Protein AF-A0A409VFR5-F1 (afdb_monomer)

InterPro domains:
  IPR018824 Conidiation-specific protein 6 [PF10346] (46-79)
  IPR018824 Conidiation-specific protein 6 [PF10346] (130-163)
  IPR052670 UPF0654 domain-containing protein [PTHR36576] (45-162)

Mean predicted aligned error: 18.95 Å

Foldseek 3Di:
DPPVVVVVVVVVVVVVVVVVVVVVVVVVVVVVPPDPPVVVVVVVVVVVVLLVVLVVLLVDPPHDPVSNVVSVVVCVVVVNVVVVVVLVVVLVVLVVQCPDPPHDPVSNVVSVVSLVVSPHPPPPCPVVNVLVVVLVVLVVLCVDPPHDPVSVVVSVVVCVVSVSD

Secondary structure (DSSP, 8-state):
--HHHHHHHHHHHHHHHHHHHHHHHHHHHHHH---HHHHHHHHHHHHHHHHHHHHHHHH-TTS-HHHHHHHHHHHHHTTHHHHHHHHHHHHHHHHHHHT-TT--HHHHHHHHHHHHHTTTTTT---HHHHHHHHHHHHHHHHH-TTS-HHHHHHHHHHHHHTT--

pLDDT: mean 73.47, std 13.09, range [44.38, 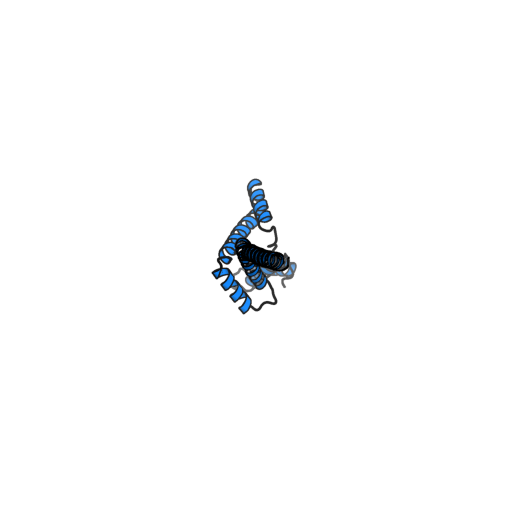94.88]

Organism: NCBI:txid181874

Sequence (165 aa):
MSLYASIISSIHDVDAARRAAADRVRQHEESTHHDESQTFDDDIAHEENVVRGYKASLHNPHVSARAKMESENILEQKGVIEETKAKDRKFKKYYSRMHNTNLSPEERYEAEQYLEQNGGLRFVEDEASHQYNINRGYQATLNNPNVSEEARNHARSYLKEHGGL

Solvent-accessible surface area (backbone atoms only — not comparable to full-atom values): 9340 Å² total; per-residue (Å²): 135,71,67,68,59,55,54,52,53,55,50,52,53,52,52,51,52,51,50,55,50,50,52,50,49,51,53,48,55,63,62,70,66,68,57,73,68,58,56,58,56,50,52,52,54,49,52,53,51,52,54,51,51,34,56,51,43,60,71,37,88,89,49,51,71,69,58,27,53,51,31,49,53,54,35,46,77,68,57,50,45,61,56,52,53,51,49,51,53,51,49,52,55,35,55,57,48,66,74,41,92,86,58,53,73,66,62,43,50,54,32,50,54,53,40,51,77,72,56,50,73,74,75,55,61,50,71,69,55,49,52,47,54,52,39,51,52,36,53,48,48,61,72,40,88,88,56,54,70,68,60,34,52,51,32,51,55,51,25,60,74,70,71,60,107

Structure (mmCIF, N/CA/C/O backbone):
data_AF-A0A409VFR5-F1
#
_entry.id   AF-A0A409VFR5-F1
#
loop_
_atom_site.group_PDB
_atom_site.id
_atom_site.type_symbol
_atom_site.label_atom_id
_atom_site.label_alt_id
_atom_site.label_comp_id
_atom_site.label_asym_id
_atom_site.label_entity_id
_atom_site.label_seq_id
_atom_site.pdbx_PDB_ins_code
_atom_site.Cartn_x
_atom_site.Cartn_y
_atom_site.Cartn_z
_atom_site.occupancy
_atom_site.B_iso_or_equiv
_atom_site.auth_seq_id
_atom_site.auth_comp_id
_atom_site.auth_asym_id
_atom_site.auth_atom_id
_atom_site.pdbx_PDB_model_num
ATOM 1 N N . MET A 1 1 ? -49.792 -1.356 80.249 1.00 54.66 1 MET A N 1
ATOM 2 C CA . MET A 1 1 ? -48.494 -1.071 79.593 1.00 54.66 1 MET A CA 1
ATOM 3 C C . MET A 1 1 ? -48.355 -1.660 78.174 1.00 54.66 1 MET A C 1
ATOM 5 O O . MET A 1 1 ? -47.246 -1.717 77.672 1.00 54.66 1 MET A O 1
ATOM 9 N N . SER A 1 2 ? -49.435 -2.055 77.479 1.00 59.66 2 SER A N 1
ATOM 10 C CA . SER A 1 2 ? -49.318 -2.838 76.225 1.00 59.66 2 SER A CA 1
ATOM 11 C C . SER A 1 2 ? -49.560 -2.050 74.922 1.00 59.66 2 SER A C 1
ATOM 13 O O . SER A 1 2 ? -49.039 -2.442 73.884 1.00 59.66 2 SER A O 1
ATOM 15 N N . LEU A 1 3 ? -50.266 -0.913 74.953 1.00 53.88 3 LEU A N 1
ATOM 16 C CA . LEU A 1 3 ? -50.627 -0.176 73.727 1.00 53.88 3 LEU A CA 1
ATOM 17 C C . LEU A 1 3 ? -49.530 0.784 73.223 1.00 53.88 3 LEU A C 1
ATOM 19 O O . LEU A 1 3 ? -49.359 0.943 72.020 1.00 53.88 3 LEU A O 1
ATOM 23 N N . TYR A 1 4 ? -48.739 1.379 74.125 1.00 58.12 4 TYR A N 1
ATOM 24 C CA . TYR A 1 4 ? -47.704 2.363 73.761 1.00 58.12 4 TYR A CA 1
ATOM 25 C C . TYR A 1 4 ? -46.498 1.722 73.045 1.00 58.12 4 TYR A C 1
ATOM 27 O O . TYR A 1 4 ? -45.944 2.302 72.116 1.00 58.12 4 TYR A O 1
ATOM 35 N N . ALA A 1 5 ? -46.132 0.492 73.427 1.00 58.94 5 ALA A N 1
ATOM 36 C CA . ALA A 1 5 ? -45.042 -0.256 72.797 1.00 58.94 5 ALA A CA 1
ATOM 37 C C . ALA A 1 5 ? -45.391 -0.719 71.368 1.00 58.94 5 ALA A C 1
ATOM 39 O O . ALA A 1 5 ? -44.536 -0.699 70.486 1.00 58.94 5 ALA A O 1
ATOM 40 N N . SER A 1 6 ? -46.661 -1.065 71.117 1.00 56.94 6 SER A N 1
ATOM 41 C CA . SER A 1 6 ? -47.125 -1.515 69.797 1.00 56.94 6 SER A CA 1
ATOM 42 C C . SER A 1 6 ? -47.106 -0.396 68.751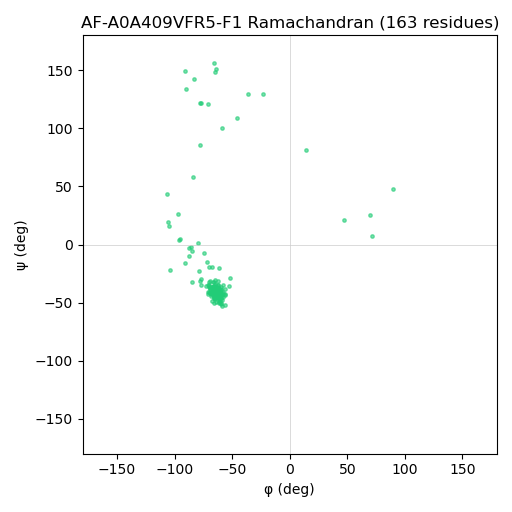 1.00 56.94 6 SER A C 1
ATOM 44 O O . SER A 1 6 ? -46.775 -0.641 67.594 1.00 56.94 6 SER A O 1
ATOM 46 N N . ILE A 1 7 ? -47.427 0.838 69.154 1.00 59.47 7 ILE A N 1
ATOM 47 C CA . ILE A 1 7 ? -47.413 2.006 68.261 1.00 59.47 7 ILE A CA 1
ATOM 48 C C . ILE A 1 7 ? -45.970 2.383 67.899 1.00 59.47 7 ILE A C 1
ATOM 50 O O . ILE A 1 7 ? -45.673 2.628 66.733 1.00 59.47 7 ILE A O 1
ATOM 54 N N . ILE A 1 8 ? -45.050 2.362 68.870 1.00 61.34 8 ILE A N 1
ATOM 55 C CA . ILE A 1 8 ? -43.637 2.698 68.639 1.00 61.34 8 ILE A CA 1
ATOM 56 C C . ILE A 1 8 ? -42.961 1.667 67.723 1.00 61.34 8 ILE A C 1
ATOM 58 O O . ILE A 1 8 ? -42.211 2.066 66.834 1.00 61.34 8 ILE A O 1
ATOM 62 N N . SER A 1 9 ? -43.249 0.370 67.883 1.00 61.38 9 SER A N 1
ATOM 63 C CA . SER A 1 9 ? -42.703 -0.672 66.995 1.00 61.38 9 SER A CA 1
ATOM 64 C C . SER A 1 9 ? -43.185 -0.499 65.550 1.00 61.38 9 SER A C 1
ATOM 66 O O . SER A 1 9 ? -42.383 -0.556 64.625 1.00 61.38 9 SER A O 1
ATOM 68 N N . SER A 1 10 ? -44.471 -0.179 65.357 1.00 62.19 10 SER A N 1
ATOM 69 C CA . SER A 1 10 ? -45.038 0.064 64.025 1.00 62.19 10 SER A CA 1
ATOM 70 C C . SER A 1 10 ? -44.467 1.311 63.341 1.00 62.19 10 SER A C 1
ATOM 72 O O . SER A 1 10 ? -44.365 1.328 62.119 1.00 62.19 10 SER A O 1
ATOM 74 N N . ILE A 1 11 ? -44.099 2.353 64.093 1.00 64.75 11 ILE A N 1
ATOM 75 C CA . ILE A 1 11 ? -43.466 3.560 63.534 1.00 64.75 11 ILE A CA 1
ATOM 76 C C . ILE A 1 11 ? -42.034 3.253 63.071 1.00 64.75 11 ILE A C 1
ATOM 78 O O . ILE A 1 11 ? -41.638 3.680 61.987 1.00 64.75 11 ILE A O 1
ATOM 82 N N . HIS A 1 12 ? -41.282 2.457 63.841 1.00 66.00 12 HIS A N 1
ATOM 83 C CA . HIS A 1 12 ? -39.919 2.061 63.470 1.00 66.00 12 HIS A CA 1
ATOM 84 C C . HIS A 1 12 ? -39.879 1.203 62.198 1.00 66.00 12 HIS A C 1
ATOM 86 O O . HIS A 1 12 ? -38.992 1.406 61.367 1.00 66.00 12 HIS A O 1
ATOM 92 N N . ASP A 1 13 ? -40.849 0.305 62.005 1.00 69.25 13 ASP A N 1
ATOM 93 C CA . ASP A 1 13 ? -40.944 -0.516 60.789 1.00 69.25 13 ASP A CA 1
ATOM 94 C C . ASP A 1 13 ? -41.262 0.321 59.540 1.00 69.25 13 ASP A C 1
ATOM 96 O O . ASP A 1 13 ? -40.707 0.086 58.463 1.00 69.25 13 ASP A O 1
ATOM 100 N N . VAL A 1 14 ? -42.105 1.350 59.676 1.00 71.06 14 VAL A N 1
ATOM 101 C CA . VAL A 1 14 ? -42.437 2.266 58.571 1.00 71.06 14 VAL A CA 1
ATOM 102 C C . VAL A 1 14 ? -41.237 3.137 58.191 1.00 71.06 14 VAL A C 1
ATOM 104 O O . VAL A 1 14 ? -40.987 3.357 57.003 1.00 71.06 14 VAL A O 1
ATOM 107 N N . ASP A 1 15 ? -40.452 3.592 59.167 1.00 74.81 15 ASP A N 1
ATOM 108 C CA . ASP A 1 15 ? -39.229 4.357 58.907 1.00 74.81 15 ASP A CA 1
ATOM 109 C C . ASP A 1 15 ? -38.121 3.492 58.297 1.00 74.81 15 ASP A C 1
ATOM 111 O O . ASP A 1 15 ? -37.406 3.948 57.401 1.00 74.81 15 ASP A O 1
ATOM 115 N N . ALA A 1 16 ? -38.001 2.230 58.716 1.00 76.19 16 ALA A N 1
ATOM 116 C CA . ALA A 1 16 ? -37.089 1.272 58.097 1.00 76.19 16 ALA A CA 1
ATOM 117 C C . ALA A 1 16 ? -37.464 1.009 56.629 1.00 76.19 16 ALA A C 1
ATOM 119 O O . ALA A 1 16 ? -36.597 1.046 55.754 1.00 76.19 16 ALA A O 1
ATOM 120 N N . ALA A 1 17 ? -38.757 0.834 56.337 1.00 74.94 17 ALA A N 1
ATOM 121 C CA . ALA A 1 17 ? -39.252 0.664 54.974 1.00 74.94 17 ALA A CA 1
ATOM 122 C C . ALA A 1 17 ? -39.011 1.909 54.102 1.00 74.94 17 ALA A C 1
ATOM 124 O O . ALA A 1 17 ? -38.613 1.783 52.943 1.00 74.94 17 ALA A O 1
ATOM 125 N N . ARG A 1 18 ? -39.191 3.117 54.657 1.00 76.69 18 ARG A N 1
ATOM 126 C CA . ARG A 1 18 ? -38.901 4.380 53.958 1.00 76.69 18 ARG A CA 1
ATOM 127 C C . ARG A 1 18 ? -37.417 4.557 53.655 1.00 76.69 18 ARG A C 1
ATOM 129 O O . ARG A 1 18 ? -37.092 4.966 52.544 1.00 76.69 18 ARG A O 1
ATOM 136 N N . ARG A 1 19 ? -36.522 4.220 54.592 1.00 78.62 19 ARG A N 1
ATOM 137 C CA . ARG A 1 19 ? -35.068 4.249 54.346 1.00 78.62 19 ARG A CA 1
ATOM 138 C C . ARG A 1 19 ? -34.666 3.248 53.269 1.00 78.62 19 ARG A C 1
ATOM 140 O O . ARG A 1 19 ? -33.994 3.632 52.325 1.00 78.62 19 ARG A O 1
ATOM 147 N N . ALA A 1 20 ? -35.176 2.017 53.331 1.00 78.06 20 ALA A N 1
ATOM 148 C CA . ALA A 1 20 ? -34.901 1.006 52.313 1.00 78.06 20 ALA A CA 1
ATOM 149 C C . ALA A 1 20 ? -35.421 1.406 50.919 1.00 78.06 20 ALA A C 1
ATOM 151 O O . ALA A 1 20 ? -34.775 1.122 49.914 1.00 78.06 20 ALA A O 1
ATOM 152 N N . ALA A 1 21 ? -36.575 2.076 50.840 1.00 76.12 21 ALA A N 1
ATOM 153 C CA . ALA A 1 21 ? -37.083 2.619 49.583 1.00 76.12 21 ALA A CA 1
ATOM 154 C C . ALA A 1 21 ? -36.204 3.766 49.055 1.00 76.12 21 ALA A C 1
ATOM 156 O O . ALA A 1 21 ? -35.899 3.789 47.866 1.00 76.12 21 ALA A O 1
ATOM 157 N N . ALA A 1 22 ? -35.752 4.672 49.926 1.00 75.19 22 ALA A N 1
ATOM 158 C CA . ALA A 1 22 ? -34.853 5.764 49.552 1.00 75.19 22 ALA A CA 1
ATOM 159 C C . ALA A 1 22 ? -33.478 5.255 49.086 1.00 75.19 22 ALA A C 1
ATOM 161 O O . ALA A 1 22 ? -32.958 5.742 48.085 1.00 75.19 22 ALA A O 1
ATOM 162 N N . ASP A 1 23 ? -32.927 4.237 49.749 1.00 80.50 23 ASP A N 1
ATOM 163 C CA . ASP A 1 23 ? -31.661 3.617 49.354 1.00 80.50 23 ASP A CA 1
ATOM 164 C C . ASP A 1 23 ? -31.788 2.883 48.014 1.00 80.50 23 ASP A C 1
ATOM 166 O O . ASP A 1 23 ? -30.882 2.960 47.191 1.00 80.50 23 ASP A O 1
ATOM 170 N N . ARG A 1 24 ? -32.931 2.239 47.733 1.00 76.06 24 ARG A N 1
ATOM 171 C CA . ARG A 1 24 ? -33.200 1.638 46.413 1.00 76.06 24 ARG A CA 1
ATOM 172 C C . ARG A 1 24 ? -33.329 2.678 45.307 1.00 76.06 24 ARG A C 1
ATOM 174 O O . ARG A 1 24 ? -32.848 2.430 44.210 1.00 76.06 24 ARG A O 1
ATOM 181 N N . VAL A 1 25 ? -33.966 3.820 45.579 1.00 75.00 25 VAL A N 1
ATOM 182 C CA . VAL A 1 25 ? -34.045 4.928 44.612 1.00 75.00 25 VAL A CA 1
ATOM 183 C C . VAL A 1 25 ? -32.654 5.500 44.354 1.00 75.00 25 VAL A C 1
ATOM 185 O O . VAL A 1 25 ? -32.287 5.657 43.198 1.00 75.00 25 VAL A O 1
ATOM 188 N N . ARG A 1 26 ? -31.838 5.696 45.397 1.00 72.00 26 ARG A N 1
ATOM 189 C CA . ARG A 1 26 ? -30.453 6.168 45.261 1.00 72.00 26 ARG A CA 1
ATOM 190 C C . ARG A 1 26 ? -29.570 5.177 44.495 1.00 72.00 26 ARG A C 1
ATOM 192 O O . ARG A 1 26 ? -28.831 5.589 43.613 1.00 72.00 26 ARG A O 1
ATOM 199 N N . GLN A 1 27 ? -29.695 3.878 44.773 1.00 67.62 27 GLN A N 1
ATOM 200 C CA . GLN A 1 27 ? -28.996 2.832 44.018 1.00 67.62 27 GLN A CA 1
ATOM 201 C C . GLN A 1 27 ? -29.466 2.761 42.561 1.00 67.62 27 GLN A C 1
ATOM 203 O O . GLN A 1 27 ? -28.659 2.506 41.672 1.00 67.62 27 GLN A O 1
ATOM 208 N N . HIS A 1 28 ? -30.754 3.004 42.300 1.00 61.91 28 HIS A N 1
ATOM 209 C CA . HIS A 1 28 ? -31.272 3.070 40.939 1.00 61.91 28 HIS A CA 1
ATOM 210 C C . HIS A 1 28 ? -30.735 4.308 40.204 1.00 61.91 28 HIS A C 1
ATOM 212 O O . HIS A 1 28 ? -30.263 4.167 39.082 1.00 61.91 28 HIS A O 1
ATOM 218 N N . GLU A 1 29 ? -30.715 5.482 40.843 1.00 58.84 29 GLU A N 1
ATOM 219 C CA . GLU A 1 29 ? -30.134 6.719 40.297 1.00 58.84 29 GLU A CA 1
ATOM 220 C C . GLU A 1 29 ? -28.628 6.569 40.002 1.00 58.84 29 GLU A C 1
ATOM 222 O O . GLU A 1 29 ? -28.194 6.906 38.899 1.00 58.84 29 GLU A O 1
ATOM 227 N N . GLU A 1 30 ? -27.853 5.955 40.907 1.00 57.28 30 GLU A N 1
ATOM 228 C CA . GLU A 1 30 ? -26.433 5.619 40.694 1.00 57.28 30 GLU A CA 1
ATOM 229 C C . GLU A 1 30 ? -26.229 4.587 39.571 1.00 57.28 30 GLU A C 1
ATOM 231 O O . GLU A 1 30 ? -25.254 4.674 38.829 1.00 57.28 30 GLU A O 1
ATOM 236 N N . SER A 1 31 ? -27.158 3.641 39.388 1.00 57.28 31 SER A N 1
ATOM 237 C CA . SER A 1 31 ? -27.090 2.652 38.299 1.00 57.28 31 SER A CA 1
ATOM 238 C C . SER A 1 31 ? -27.525 3.196 36.933 1.00 57.28 31 SER A C 1
ATOM 240 O O . SER A 1 31 ? -27.113 2.664 35.904 1.00 57.28 31 SER A O 1
ATOM 242 N N . THR A 1 32 ? -28.334 4.263 36.906 1.00 54.00 32 THR A N 1
ATOM 243 C CA . THR A 1 32 ? -28.783 4.923 35.668 1.00 54.00 32 THR A CA 1
ATOM 244 C C . THR A 1 32 ? -27.795 5.953 35.123 1.00 54.00 32 THR A C 1
ATOM 246 O O . THR A 1 32 ? -27.987 6.444 34.016 1.00 54.00 32 THR A O 1
ATOM 249 N N . HIS A 1 33 ? -26.704 6.247 35.835 1.00 49.94 33 HIS A N 1
ATOM 250 C CA . HIS A 1 33 ? -25.529 6.914 35.263 1.00 49.94 33 HIS A CA 1
ATOM 251 C C . HIS A 1 33 ? -24.608 5.891 34.593 1.00 49.94 33 HIS A C 1
ATOM 253 O O . HIS A 1 33 ? -23.436 5.740 34.931 1.00 49.94 33 HIS A O 1
ATOM 259 N N . HIS A 1 34 ? -25.168 5.166 33.625 1.00 47.19 34 HIS A N 1
ATOM 260 C CA . HIS A 1 34 ? -24.391 4.372 32.689 1.00 47.19 34 HIS A CA 1
ATOM 261 C C . HIS A 1 34 ? -23.804 5.325 31.640 1.00 47.19 34 HIS A C 1
ATOM 263 O O . HIS A 1 34 ? -24.431 5.633 30.635 1.00 47.19 34 HIS A O 1
ATOM 269 N N . ASP A 1 35 ? -22.655 5.885 32.004 1.00 53.34 35 ASP A N 1
ATOM 270 C CA . ASP A 1 35 ? -21.582 6.431 31.172 1.00 53.34 35 ASP A CA 1
ATOM 271 C C . ASP A 1 35 ? -21.890 6.671 29.675 1.00 53.34 35 ASP A C 1
ATOM 273 O O . ASP A 1 35 ? -21.498 5.903 28.798 1.00 53.34 35 ASP A O 1
ATOM 277 N N . GLU A 1 36 ? -22.546 7.791 29.360 1.00 50.94 36 GLU A N 1
ATOM 278 C CA . GLU A 1 36 ? -22.719 8.242 27.970 1.00 50.94 36 GLU A CA 1
ATOM 279 C C . GLU A 1 36 ? -21.368 8.520 27.274 1.00 50.94 36 GLU A C 1
ATOM 281 O O . GLU A 1 36 ? -21.298 8.485 26.046 1.00 50.94 36 GLU A O 1
ATOM 286 N N . SER A 1 37 ? -20.278 8.740 28.027 1.00 51.31 37 SER A N 1
ATOM 287 C CA . SER A 1 37 ? -18.947 8.988 27.457 1.00 51.31 37 SER A CA 1
ATOM 288 C C . SER A 1 37 ? -18.246 7.713 26.978 1.00 51.31 37 SER A C 1
ATOM 290 O O . SER A 1 37 ? -17.573 7.754 25.952 1.00 51.31 37 SER A O 1
ATOM 292 N N . GLN A 1 38 ? -18.489 6.566 27.624 1.00 53.31 38 GLN A N 1
ATOM 293 C CA . GLN A 1 38 ? -17.962 5.267 27.179 1.00 53.31 38 GLN A CA 1
ATOM 294 C C . GLN A 1 38 ? -18.556 4.808 25.844 1.00 53.31 38 GLN A C 1
ATOM 296 O O . GLN A 1 38 ? -17.838 4.262 25.012 1.00 53.31 38 GLN A O 1
ATOM 301 N N . THR A 1 39 ? -19.841 5.082 25.595 1.00 56.19 39 THR A N 1
ATOM 302 C CA . THR A 1 39 ? -20.507 4.638 24.355 1.00 56.19 39 THR A CA 1
ATOM 303 C C . THR A 1 39 ? -19.946 5.301 23.091 1.00 56.19 39 THR A C 1
ATOM 305 O O . THR A 1 39 ? -19.812 4.646 22.061 1.00 56.19 39 THR A O 1
ATOM 308 N N . PHE A 1 40 ? -19.546 6.575 23.173 1.00 57.81 40 PHE A N 1
ATOM 309 C CA . PHE A 1 40 ? -18.967 7.303 22.039 1.00 57.81 40 PHE A CA 1
ATOM 310 C C . PHE A 1 40 ? -17.567 6.804 21.664 1.00 57.81 40 PHE A C 1
ATOM 312 O O . PHE A 1 40 ? -17.255 6.679 20.476 1.00 57.81 40 PHE A O 1
ATOM 319 N N . ASP A 1 41 ? -16.726 6.517 22.659 1.00 59.06 41 ASP A N 1
ATOM 320 C CA . ASP A 1 41 ? -15.371 6.015 22.426 1.00 59.06 41 ASP A CA 1
ATOM 321 C C . ASP A 1 41 ? -15.391 4.582 21.866 1.00 59.06 41 ASP A C 1
ATOM 323 O O . ASP A 1 41 ? -14.616 4.264 20.956 1.00 59.06 41 ASP A O 1
ATOM 327 N N . ASP A 1 42 ? -16.323 3.741 22.329 1.00 64.56 42 ASP A N 1
ATOM 328 C CA . ASP A 1 42 ? -16.519 2.377 21.823 1.00 64.56 42 ASP A CA 1
ATOM 329 C C . ASP A 1 42 ? -16.970 2.358 20.352 1.00 64.56 42 ASP A C 1
ATOM 331 O O . ASP A 1 42 ? -16.463 1.555 19.557 1.00 64.56 42 ASP A O 1
ATOM 335 N N . ASP A 1 43 ? -17.858 3.273 19.956 1.00 70.25 43 ASP A N 1
ATOM 336 C CA . ASP A 1 43 ? -18.338 3.398 18.575 1.00 70.25 43 ASP A CA 1
ATOM 337 C C . ASP A 1 43 ? -17.218 3.830 17.612 1.00 70.25 43 ASP A C 1
ATOM 339 O O . ASP A 1 43 ? -17.083 3.279 16.512 1.00 70.25 43 ASP A O 1
ATOM 343 N N . ILE A 1 44 ? -16.358 4.765 18.033 1.00 74.06 44 ILE A N 1
ATOM 344 C CA . ILE A 1 44 ? -15.187 5.193 17.249 1.00 74.06 44 ILE A CA 1
ATOM 345 C C . ILE A 1 44 ? -14.198 4.032 17.095 1.00 74.06 44 ILE A C 1
ATOM 347 O O . ILE A 1 44 ? -13.744 3.741 15.983 1.00 74.06 44 ILE A O 1
ATOM 351 N N . ALA A 1 45 ? -13.888 3.327 18.186 1.00 74.06 45 ALA A N 1
ATOM 352 C CA . ALA A 1 45 ? -12.986 2.177 18.147 1.00 74.06 45 ALA A CA 1
ATOM 353 C C . ALA A 1 45 ? -13.537 1.048 17.263 1.00 74.06 45 ALA A C 1
ATOM 355 O O . ALA A 1 45 ? -12.780 0.395 16.532 1.00 74.06 45 ALA A O 1
ATOM 356 N N . HIS A 1 46 ? -14.847 0.810 17.306 1.00 80.12 46 HIS A N 1
ATOM 357 C CA . HIS A 1 46 ? -15.503 -0.170 16.453 1.00 80.12 46 HIS A CA 1
ATOM 358 C C . HIS A 1 46 ? -15.338 0.188 14.974 1.00 80.12 46 HIS A C 1
ATOM 360 O O . HIS A 1 46 ? -14.870 -0.635 14.182 1.00 80.12 46 HIS A O 1
ATOM 366 N N . GLU A 1 47 ? -15.642 1.432 14.612 1.00 82.00 47 GLU A N 1
ATOM 367 C CA . GLU A 1 47 ? -15.563 1.926 13.240 1.00 82.00 47 GLU A CA 1
ATOM 368 C C . GLU A 1 47 ? -14.128 1.854 12.681 1.00 82.00 47 GLU A C 1
ATOM 370 O O . GLU A 1 47 ? -13.901 1.361 11.570 1.00 82.00 47 GLU A O 1
ATOM 375 N N . GLU A 1 48 ? -13.118 2.220 13.473 1.00 80.12 48 GLU A N 1
ATOM 376 C CA . GLU A 1 48 ? -11.717 2.068 13.071 1.00 80.12 48 GLU A CA 1
ATOM 377 C C . GLU A 1 48 ? -11.323 0.610 12.803 1.00 80.12 48 GLU A C 1
ATOM 379 O O . GLU A 1 48 ? -10.613 0.311 11.833 1.00 80.12 48 GLU A O 1
ATOM 384 N N . ASN A 1 49 ? -11.763 -0.316 13.655 1.00 81.81 49 ASN A N 1
ATOM 385 C CA . ASN A 1 49 ? -11.467 -1.737 13.502 1.00 81.81 49 ASN A CA 1
ATOM 386 C C . ASN A 1 49 ? -12.147 -2.327 12.260 1.00 81.81 49 ASN A C 1
ATOM 388 O O . ASN A 1 49 ? -11.533 -3.124 11.544 1.00 81.81 49 ASN A O 1
ATOM 392 N N . VAL A 1 50 ? -13.364 -1.880 11.948 1.00 87.62 50 VAL A N 1
ATOM 393 C CA . VAL A 1 50 ? -14.080 -2.233 10.715 1.00 87.62 50 VAL A CA 1
ATOM 394 C C . VAL A 1 50 ? -13.292 -1.775 9.485 1.00 87.62 50 VAL A C 1
ATOM 396 O O . VAL A 1 50 ? -13.010 -2.576 8.589 1.00 87.62 50 VAL A O 1
ATOM 399 N N . VAL A 1 51 ? -12.837 -0.519 9.464 1.00 84.88 51 VAL A N 1
ATOM 400 C CA . VAL A 1 51 ? -11.989 0.020 8.388 1.00 84.88 51 VAL A CA 1
ATOM 401 C C . VAL A 1 51 ? -10.692 -0.786 8.233 1.00 84.88 51 VAL A C 1
ATOM 403 O O . VAL A 1 51 ? -10.284 -1.098 7.110 1.00 84.88 51 VAL A O 1
ATOM 406 N N . ARG A 1 52 ? -10.036 -1.169 9.336 1.00 79.75 52 ARG A N 1
ATOM 407 C CA . ARG A 1 52 ? -8.834 -2.026 9.302 1.00 79.75 52 ARG A CA 1
ATOM 408 C C . ARG A 1 52 ? -9.130 -3.404 8.704 1.00 79.75 52 ARG A C 1
ATOM 410 O O . ARG A 1 52 ? -8.331 -3.892 7.906 1.00 79.75 52 ARG A O 1
ATOM 417 N N . GLY A 1 53 ? -10.270 -4.009 9.033 1.00 87.56 53 GLY A N 1
ATOM 418 C CA . GLY A 1 53 ? -10.694 -5.306 8.495 1.00 87.56 53 GLY A CA 1
ATOM 419 C C . GLY A 1 53 ? -10.904 -5.289 6.978 1.00 87.56 53 GLY A C 1
ATOM 420 O O . GLY A 1 53 ? -10.412 -6.172 6.267 1.00 87.56 53 GLY A O 1
ATOM 421 N N . TYR A 1 54 ? -11.554 -4.247 6.454 1.00 86.88 54 TYR A N 1
ATOM 422 C CA . TYR A 1 54 ? -11.716 -4.079 5.006 1.00 86.88 54 TYR A CA 1
ATOM 423 C C . TYR A 1 54 ? -10.376 -3.857 4.297 1.00 86.88 54 TYR A C 1
ATOM 425 O O . TYR A 1 54 ? -10.118 -4.479 3.266 1.00 86.88 54 TYR A O 1
ATOM 433 N N . LYS A 1 55 ? -9.465 -3.072 4.889 1.00 82.75 55 LYS A N 1
ATOM 434 C CA . LYS A 1 55 ? -8.093 -2.916 4.371 1.00 82.75 55 LYS A CA 1
ATOM 435 C C . LYS A 1 55 ? -7.346 -4.250 4.323 1.00 82.75 55 LYS A C 1
ATOM 437 O O . LYS A 1 55 ? -6.722 -4.568 3.316 1.00 82.75 55 LYS A O 1
ATOM 442 N N . ALA A 1 56 ? -7.440 -5.062 5.374 1.00 83.50 56 ALA A N 1
ATOM 443 C CA . ALA A 1 56 ? -6.825 -6.388 5.394 1.00 83.50 56 ALA A CA 1
ATOM 444 C C . ALA A 1 56 ? -7.407 -7.312 4.307 1.00 83.50 56 ALA A C 1
ATOM 446 O O . ALA A 1 56 ? -6.665 -8.043 3.646 1.00 83.50 56 ALA A O 1
ATOM 447 N N . SER A 1 57 ? -8.720 -7.239 4.075 1.00 82.25 57 SER A N 1
ATOM 448 C CA . SER A 1 57 ? -9.420 -8.046 3.068 1.00 82.25 57 SER A CA 1
ATOM 449 C C . SER A 1 57 ? -8.939 -7.768 1.639 1.00 82.25 57 SER A C 1
ATOM 451 O O . SER A 1 57 ? -8.815 -8.703 0.847 1.00 82.25 57 SER A O 1
ATOM 453 N N . LEU A 1 58 ? -8.580 -6.520 1.316 1.00 77.06 58 LEU A N 1
ATOM 454 C CA . LEU A 1 58 ? -8.014 -6.153 0.009 1.00 77.06 58 LEU A CA 1
ATOM 455 C C . LEU A 1 58 ? -6.686 -6.873 -0.282 1.00 77.06 58 LEU A C 1
ATOM 457 O O . LEU A 1 58 ? -6.450 -7.332 -1.406 1.00 77.06 58 LEU A O 1
ATOM 461 N N . HIS A 1 59 ? -5.842 -7.044 0.735 1.00 73.94 59 HIS A N 1
ATOM 462 C CA . HIS A 1 59 ? -4.515 -7.650 0.592 1.00 73.94 59 HIS A CA 1
ATOM 463 C C . HIS A 1 59 ? -4.500 -9.168 0.795 1.00 73.94 59 HIS A C 1
ATOM 465 O O . HIS A 1 59 ? -3.552 -9.830 0.379 1.00 73.94 59 HIS A O 1
ATOM 471 N N . ASN A 1 60 ? -5.550 -9.748 1.377 1.00 77.00 60 ASN A N 1
ATOM 472 C CA . ASN A 1 60 ? -5.616 -11.186 1.610 1.00 77.00 60 ASN A CA 1
ATOM 473 C C . ASN A 1 60 ? -5.792 -11.957 0.276 1.00 77.00 60 ASN A C 1
ATOM 475 O O . ASN A 1 60 ? -6.780 -11.731 -0.433 1.00 77.00 60 ASN A O 1
ATOM 479 N N . PRO A 1 61 ? -4.875 -12.871 -0.102 1.00 79.38 61 PRO A N 1
ATOM 480 C CA . PRO A 1 61 ? -4.984 -13.651 -1.341 1.00 79.38 61 PRO A CA 1
ATOM 481 C C . PRO A 1 61 ? -6.150 -14.651 -1.331 1.00 79.38 61 PRO A C 1
ATOM 483 O O . PRO A 1 61 ? -6.594 -15.079 -2.392 1.00 79.38 61 PRO A O 1
ATOM 486 N N . HIS A 1 62 ? -6.671 -15.004 -0.154 1.00 85.19 62 HIS A N 1
ATOM 487 C CA . HIS A 1 62 ? -7.788 -15.936 0.012 1.00 85.19 62 HIS A CA 1
ATOM 488 C C . HIS A 1 62 ? -9.166 -15.266 -0.067 1.00 85.19 62 HIS A C 1
ATOM 490 O O . HIS A 1 62 ? -10.189 -15.945 -0.004 1.00 85.19 62 HIS A O 1
ATOM 496 N N . VAL A 1 63 ? -9.219 -13.940 -0.216 1.00 84.06 63 VAL A N 1
ATOM 497 C CA . VAL A 1 63 ? -10.474 -13.199 -0.387 1.00 84.06 63 VAL A CA 1
ATOM 498 C C . VAL A 1 63 ? -10.806 -13.090 -1.874 1.00 84.06 63 VAL A C 1
ATOM 500 O O . VAL A 1 63 ? -9.956 -12.747 -2.696 1.00 84.06 63 VAL A O 1
ATOM 503 N N . SER A 1 64 ? -12.063 -13.370 -2.228 1.00 81.12 64 SER A N 1
ATOM 504 C CA . SER A 1 64 ? -12.528 -13.311 -3.619 1.00 81.12 64 SER A CA 1
ATOM 505 C C . SER A 1 64 ? -12.463 -11.893 -4.201 1.00 81.12 64 SER A C 1
ATOM 507 O O . SER A 1 64 ? -12.657 -10.908 -3.489 1.00 81.12 64 SER A O 1
ATOM 509 N N . ALA A 1 65 ? -12.279 -11.780 -5.520 1.00 64.69 65 ALA A N 1
ATOM 510 C CA . ALA A 1 65 ? -12.252 -10.485 -6.209 1.00 64.69 65 ALA A CA 1
ATOM 511 C C . ALA A 1 65 ? -13.524 -9.649 -5.965 1.00 64.69 65 ALA A C 1
ATOM 513 O O . ALA A 1 65 ? -13.437 -8.443 -5.750 1.00 64.69 65 ALA A O 1
ATOM 514 N N . ARG A 1 66 ? -14.699 -10.297 -5.916 1.00 67.94 66 ARG A N 1
ATOM 515 C CA . ARG A 1 66 ? -15.974 -9.636 -5.596 1.00 67.94 66 ARG A CA 1
ATOM 516 C C . ARG A 1 66 ? -15.977 -9.046 -4.181 1.00 67.94 66 ARG A C 1
ATOM 518 O O . ARG A 1 66 ? -16.416 -7.920 -4.001 1.00 67.94 66 ARG A O 1
ATOM 525 N N . ALA A 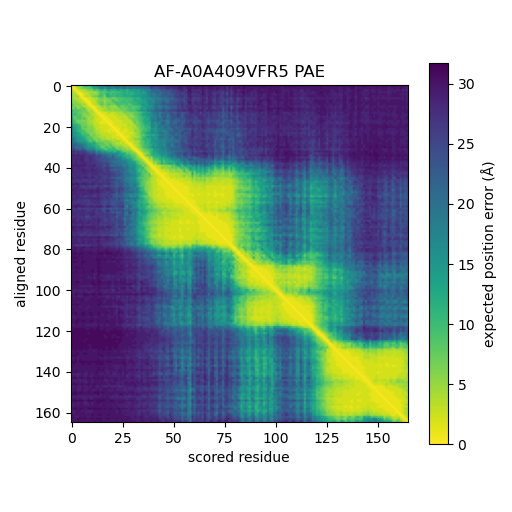1 67 ? -15.472 -9.785 -3.193 1.00 71.56 67 ALA A N 1
ATOM 526 C CA . ALA A 1 67 ? -15.402 -9.310 -1.809 1.00 71.56 67 ALA A CA 1
ATOM 527 C C . ALA A 1 67 ? -14.370 -8.183 -1.624 1.00 71.56 67 ALA A C 1
ATOM 529 O O . ALA A 1 67 ? -14.582 -7.278 -0.818 1.00 71.56 67 ALA A O 1
ATOM 530 N N . LYS A 1 68 ? -13.279 -8.196 -2.400 1.00 80.25 68 LYS A N 1
ATOM 531 C CA . LYS A 1 68 ? -12.313 -7.088 -2.435 1.00 80.25 68 LYS A CA 1
ATOM 532 C C . LYS A 1 68 ? -12.931 -5.815 -3.003 1.00 80.25 68 LYS A C 1
ATOM 534 O O . LYS A 1 68 ? -12.804 -4.770 -2.386 1.00 80.25 68 LYS A O 1
ATOM 539 N N . MET A 1 69 ? -13.654 -5.922 -4.116 1.00 71.38 69 MET A N 1
ATOM 540 C CA . MET A 1 69 ? -14.353 -4.784 -4.721 1.00 71.38 69 MET A CA 1
ATOM 541 C C . MET A 1 69 ? -15.377 -4.165 -3.760 1.00 71.38 69 MET A C 1
ATOM 543 O O . MET A 1 69 ? -15.457 -2.950 -3.636 1.00 71.38 69 MET A O 1
ATOM 547 N N . GLU A 1 70 ? -16.107 -4.996 -3.016 1.00 83.81 70 GLU A N 1
ATOM 548 C CA . GLU A 1 70 ? -17.024 -4.513 -1.980 1.00 83.81 70 GLU A CA 1
ATOM 549 C C . GLU A 1 70 ? -16.286 -3.802 -0.837 1.00 83.81 70 GLU A C 1
ATOM 551 O O . GLU A 1 70 ? -16.692 -2.730 -0.398 1.00 83.81 70 GLU A O 1
ATOM 556 N N . SER A 1 71 ? -15.157 -4.364 -0.397 1.00 84.38 71 SER A N 1
ATOM 557 C CA . SER A 1 71 ? -14.307 -3.739 0.624 1.00 84.38 71 SER A CA 1
ATOM 558 C C . SER A 1 71 ? -13.795 -2.368 0.167 1.00 84.38 71 SER A C 1
ATOM 560 O O . SER A 1 71 ? -13.726 -1.439 0.968 1.00 84.38 71 SER A O 1
ATOM 562 N N . GLU A 1 72 ? -13.462 -2.230 -1.117 1.00 79.31 72 GLU A N 1
ATOM 563 C CA . GLU A 1 72 ? -13.046 -0.968 -1.730 1.00 79.31 72 GLU A CA 1
ATOM 564 C C . GLU A 1 72 ? -14.196 0.049 -1.740 1.00 79.31 72 GLU A C 1
ATOM 566 O O . GLU A 1 72 ? -14.044 1.142 -1.200 1.00 79.31 72 GLU A O 1
ATOM 571 N N . ASN A 1 73 ? -15.383 -0.332 -2.215 1.00 82.25 73 ASN A N 1
ATOM 572 C CA . ASN A 1 73 ? -16.559 0.545 -2.201 1.00 82.25 73 ASN A CA 1
ATOM 573 C C . ASN A 1 73 ? -16.891 1.057 -0.789 1.00 82.25 73 ASN A C 1
ATOM 575 O O . ASN A 1 73 ? -17.179 2.239 -0.604 1.00 82.25 73 ASN A O 1
ATOM 579 N N . ILE A 1 74 ? -16.823 0.188 0.225 1.00 86.06 74 ILE A N 1
ATOM 580 C CA . ILE A 1 74 ? -17.109 0.558 1.620 1.00 86.06 74 ILE A CA 1
ATOM 581 C C . ILE A 1 74 ? -16.064 1.545 2.154 1.00 86.06 74 ILE A C 1
ATOM 583 O O . ILE A 1 74 ? -16.410 2.522 2.819 1.00 86.06 74 ILE A O 1
ATOM 587 N N . LEU A 1 75 ? -14.783 1.325 1.855 1.00 83.19 75 LEU A N 1
ATOM 588 C CA . LEU A 1 75 ? -13.717 2.250 2.242 1.00 83.19 75 LEU A CA 1
ATOM 589 C C . LEU A 1 75 ? -13.830 3.596 1.503 1.00 83.19 75 LEU A C 1
ATOM 591 O O . LEU A 1 75 ? -13.454 4.625 2.070 1.00 83.19 75 LEU A O 1
ATOM 595 N N . GLU A 1 76 ? -14.332 3.604 0.263 1.00 78.81 76 GLU A N 1
ATOM 596 C CA . GLU A 1 76 ? -14.582 4.824 -0.515 1.00 78.81 76 GLU A CA 1
ATOM 597 C C . GLU A 1 76 ? -15.715 5.642 0.094 1.00 78.81 76 GLU A C 1
ATOM 599 O O . GLU A 1 76 ? -15.545 6.830 0.358 1.00 78.81 76 GLU A O 1
ATOM 604 N N . GLN A 1 77 ? -16.841 4.989 0.395 1.00 83.50 77 GLN A N 1
ATOM 605 C CA . GLN A 1 77 ? -17.990 5.615 1.053 1.00 83.50 77 GLN A CA 1
ATOM 606 C C . GLN A 1 77 ? -17.613 6.221 2.407 1.00 83.50 77 GLN A C 1
ATOM 608 O O . GLN A 1 77 ? -18.117 7.280 2.770 1.00 83.50 77 GLN A O 1
ATOM 613 N N . LYS A 1 78 ? -16.691 5.581 3.134 1.00 81.69 78 LYS A N 1
ATOM 614 C CA . LYS A 1 78 ? -16.153 6.082 4.407 1.00 81.69 78 LYS A CA 1
ATOM 615 C C . LYS A 1 78 ? -15.068 7.160 4.237 1.00 81.69 78 LYS A C 1
ATOM 617 O O . LYS A 1 78 ? -14.516 7.620 5.229 1.00 81.69 78 LYS A O 1
ATOM 622 N N . GLY A 1 79 ? -14.727 7.561 3.007 1.00 73.69 79 GLY A N 1
ATOM 623 C CA . GLY A 1 79 ? -13.730 8.601 2.713 1.00 73.69 79 GLY A CA 1
ATOM 624 C C . GLY A 1 79 ? -12.273 8.199 2.983 1.00 73.69 79 GLY A C 1
ATOM 625 O O . GLY A 1 79 ? -11.367 9.022 2.874 1.00 73.69 79 GLY A O 1
ATOM 626 N N . VAL A 1 80 ? -12.018 6.930 3.309 1.00 66.94 80 VAL A N 1
ATOM 627 C CA . VAL A 1 80 ? -10.695 6.423 3.705 1.00 66.94 80 VAL A CA 1
ATOM 628 C C . VAL A 1 80 ? -9.780 6.244 2.491 1.00 66.94 80 VAL A C 1
ATOM 630 O O . VAL A 1 80 ? -8.559 6.384 2.592 1.00 66.94 80 VAL A O 1
ATOM 633 N N . ILE A 1 81 ? -10.358 5.947 1.325 1.00 54.69 81 ILE A N 1
ATOM 634 C CA . ILE A 1 81 ? -9.590 5.663 0.109 1.00 54.69 81 ILE A CA 1
ATOM 635 C C . ILE A 1 81 ? -8.795 6.877 -0.371 1.00 54.69 81 ILE A C 1
ATOM 637 O O . ILE A 1 81 ? -7.632 6.723 -0.745 1.00 54.69 81 ILE A O 1
ATOM 641 N N . GLU A 1 82 ? -9.346 8.083 -0.289 1.00 55.81 82 GLU A N 1
ATOM 642 C CA . GLU A 1 82 ? -8.636 9.293 -0.715 1.00 55.81 82 GLU A CA 1
ATOM 643 C C . GLU A 1 82 ? -7.425 9.598 0.174 1.00 55.81 82 GLU A C 1
ATOM 645 O O . GLU A 1 82 ? -6.357 9.956 -0.327 1.00 55.81 82 GLU A O 1
ATOM 650 N N . GLU A 1 83 ? -7.525 9.340 1.479 1.00 54.88 83 GLU A N 1
ATOM 651 C CA . GLU A 1 83 ? -6.389 9.457 2.392 1.00 54.88 83 GLU A CA 1
ATOM 652 C C . GLU A 1 83 ? -5.304 8.413 2.076 1.00 54.88 83 GLU A C 1
ATOM 654 O O . GLU A 1 83 ? -4.114 8.731 2.080 1.00 54.88 83 GLU A O 1
ATOM 659 N N . THR A 1 84 ? -5.690 7.177 1.732 1.00 57.47 84 THR A N 1
ATOM 660 C CA . THR A 1 84 ? -4.729 6.126 1.350 1.00 57.47 84 THR A CA 1
ATOM 661 C C . THR A 1 84 ? -4.047 6.401 0.011 1.00 57.47 84 THR A C 1
ATOM 663 O O . THR A 1 84 ? -2.829 6.264 -0.079 1.00 57.47 84 THR A O 1
ATOM 666 N N . LYS A 1 85 ? -4.784 6.878 -1.002 1.00 53.28 85 LYS A N 1
ATOM 667 C CA . LYS A 1 85 ? -4.233 7.297 -2.300 1.00 53.28 85 LYS A CA 1
ATOM 668 C C . LYS A 1 85 ? -3.311 8.511 -2.149 1.00 53.28 85 LYS A C 1
ATOM 670 O O . LYS A 1 85 ? -2.254 8.571 -2.775 1.00 53.28 85 LYS A O 1
ATOM 675 N N . ALA A 1 86 ? -3.669 9.475 -1.298 1.00 56.12 86 ALA A N 1
ATOM 676 C CA . ALA A 1 86 ? -2.839 10.644 -1.010 1.00 56.12 86 ALA A CA 1
ATOM 677 C C . ALA A 1 86 ? -1.555 10.277 -0.246 1.00 56.12 86 ALA A C 1
ATOM 679 O O . ALA A 1 86 ? -0.482 10.800 -0.572 1.00 56.12 86 ALA A O 1
ATOM 680 N N . LYS A 1 87 ? -1.645 9.358 0.726 1.00 59.38 87 LYS A N 1
ATOM 681 C CA . LYS A 1 87 ? -0.487 8.781 1.428 1.00 59.38 87 LYS A CA 1
ATOM 682 C C . LYS A 1 87 ? 0.414 8.013 0.460 1.00 59.38 87 LYS A C 1
ATOM 684 O O . LYS A 1 87 ? 1.607 8.289 0.439 1.00 59.38 87 LYS A O 1
ATOM 689 N N . ASP A 1 88 ? -0.142 7.172 -0.413 1.00 66.50 88 ASP A N 1
ATOM 690 C CA . ASP A 1 88 ? 0.608 6.442 -1.450 1.00 66.50 88 ASP A CA 1
ATOM 691 C C . ASP A 1 88 ? 1.323 7.396 -2.427 1.00 66.50 88 ASP A C 1
ATOM 693 O O . ASP A 1 88 ? 2.501 7.227 -2.746 1.00 66.50 88 ASP A O 1
ATOM 697 N N . ARG A 1 89 ? 0.661 8.486 -2.839 1.00 68.50 89 ARG A N 1
ATOM 698 C CA . ARG A 1 89 ? 1.259 9.500 -3.724 1.00 68.50 89 ARG A CA 1
ATOM 699 C C . ARG A 1 89 ? 2.419 10.251 -3.068 1.00 68.50 89 ARG A C 1
ATOM 701 O O . ARG A 1 89 ? 3.447 10.464 -3.714 1.00 68.50 89 ARG A O 1
ATOM 708 N N . LYS A 1 90 ? 2.268 10.679 -1.809 1.00 73.06 90 LYS A N 1
ATOM 709 C CA . LYS A 1 90 ? 3.356 11.329 -1.058 1.00 73.06 90 LYS A CA 1
ATOM 710 C C . LYS A 1 90 ? 4.491 10.345 -0.786 1.00 73.06 90 LYS A C 1
ATOM 712 O O . LYS A 1 90 ? 5.643 10.700 -1.013 1.00 73.06 90 LYS A O 1
ATOM 717 N N . PHE A 1 91 ? 4.173 9.114 -0.397 1.00 73.44 91 PHE A N 1
ATOM 718 C CA . PHE A 1 91 ? 5.150 8.054 -0.170 1.00 73.44 91 PHE A CA 1
ATOM 719 C C . PHE A 1 91 ? 6.007 7.805 -1.417 1.00 73.44 91 PHE A C 1
ATOM 721 O O . PHE A 1 91 ? 7.226 7.927 -1.343 1.00 73.44 91 PHE A O 1
ATOM 728 N N . LYS A 1 92 ? 5.390 7.589 -2.589 1.00 70.50 92 LYS A N 1
ATOM 729 C CA . LYS A 1 92 ? 6.105 7.438 -3.872 1.00 70.50 92 LYS A CA 1
ATOM 730 C C . LYS A 1 92 ? 7.007 8.630 -4.182 1.00 70.50 92 LYS A C 1
ATOM 732 O O . LYS A 1 92 ? 8.155 8.442 -4.568 1.00 70.50 92 LYS A O 1
ATOM 737 N N . LYS A 1 93 ? 6.524 9.858 -3.964 1.00 79.31 93 LYS A N 1
ATOM 738 C CA . LYS A 1 93 ? 7.317 11.081 -4.169 1.00 79.31 93 LYS A CA 1
ATOM 739 C C . LYS A 1 93 ? 8.580 11.102 -3.297 1.00 79.31 93 LYS A C 1
ATOM 741 O O . LYS A 1 93 ? 9.654 11.415 -3.806 1.00 79.31 93 LYS A O 1
ATOM 746 N N . TYR A 1 94 ? 8.457 10.806 -2.004 1.00 79.44 94 TYR A N 1
ATOM 747 C CA . TYR A 1 94 ? 9.594 10.803 -1.078 1.00 79.44 94 TYR A CA 1
ATOM 748 C C . TYR A 1 94 ? 10.529 9.606 -1.311 1.00 79.44 94 TYR A C 1
ATOM 750 O O . TYR A 1 94 ? 11.744 9.779 -1.292 1.00 79.44 94 TYR A O 1
ATOM 758 N N . TYR A 1 95 ? 9.997 8.435 -1.663 1.00 73.88 95 TYR A N 1
ATOM 759 C CA . TYR A 1 95 ? 10.794 7.273 -2.059 1.00 73.88 95 TYR A CA 1
ATOM 760 C C . TYR A 1 95 ? 11.645 7.553 -3.310 1.00 73.88 95 TYR A C 1
ATOM 762 O O . TYR A 1 95 ? 12.847 7.305 -3.313 1.00 73.88 95 TYR A O 1
ATOM 770 N N . SER A 1 96 ? 11.071 8.157 -4.357 1.00 76.75 96 SER A N 1
ATOM 771 C CA . SER A 1 96 ? 11.832 8.539 -5.558 1.00 76.75 96 SER A CA 1
ATOM 772 C C . SER A 1 96 ? 12.935 9.564 -5.274 1.00 76.75 96 SER A C 1
ATOM 774 O O . SER A 1 96 ? 13.965 9.548 -5.942 1.00 76.75 96 SER A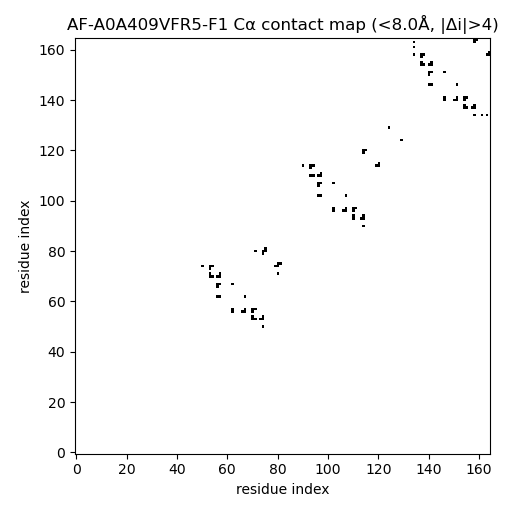 O 1
ATOM 776 N N . ARG A 1 97 ? 12.746 10.452 -4.288 1.00 80.50 97 ARG A N 1
ATOM 777 C CA . ARG A 1 97 ? 13.779 11.411 -3.865 1.00 80.50 97 ARG A CA 1
ATOM 778 C C . ARG A 1 97 ? 14.982 10.715 -3.231 1.00 80.50 97 ARG A C 1
ATOM 780 O O . ARG A 1 97 ? 16.107 11.086 -3.544 1.00 80.50 97 ARG A O 1
ATOM 787 N N . MET A 1 98 ? 14.759 9.693 -2.406 1.00 71.00 98 MET A N 1
ATOM 788 C CA . MET A 1 98 ? 15.831 8.940 -1.738 1.00 71.00 98 MET A CA 1
ATOM 789 C C . MET A 1 98 ? 16.801 8.281 -2.722 1.00 71.00 98 MET A C 1
ATOM 791 O O . MET A 1 98 ? 18.010 8.272 -2.501 1.00 71.00 98 MET A O 1
ATOM 795 N N . HIS A 1 99 ? 16.275 7.798 -3.848 1.00 64.50 99 HIS A N 1
ATOM 796 C CA . HIS A 1 99 ? 17.064 7.164 -4.909 1.00 64.50 99 HIS A CA 1
ATOM 797 C C . HIS A 1 99 ? 17.665 8.152 -5.911 1.00 64.50 99 HIS A C 1
ATOM 799 O O . HIS A 1 99 ? 18.406 7.757 -6.809 1.00 64.50 99 HIS A O 1
ATOM 805 N N . ASN A 1 100 ? 17.387 9.447 -5.763 1.00 74.38 100 ASN A N 1
ATOM 806 C CA . ASN A 1 100 ? 18.037 10.468 -6.567 1.00 74.38 100 ASN A CA 1
ATOM 807 C C . ASN A 1 100 ? 19.451 10.737 -6.023 1.00 74.38 100 ASN A C 1
ATOM 809 O O . ASN A 1 100 ? 19.652 11.120 -4.864 1.00 74.38 100 ASN A O 1
ATOM 813 N N . THR A 1 101 ? 20.454 10.559 -6.880 1.00 70.81 101 THR A N 1
ATOM 814 C CA . THR A 1 101 ? 21.871 10.776 -6.552 1.00 70.81 101 THR A CA 1
ATOM 815 C C . THR A 1 101 ? 22.233 12.253 -6.394 1.00 70.81 101 THR A C 1
ATOM 817 O O . THR A 1 101 ? 23.278 12.554 -5.830 1.00 70.81 101 THR A O 1
ATOM 820 N N . ASN A 1 102 ? 21.371 13.166 -6.852 1.00 78.94 102 ASN A N 1
ATOM 821 C CA . ASN A 1 102 ? 21.616 14.612 -6.868 1.00 78.94 102 ASN A CA 1
ATOM 822 C C . ASN A 1 102 ? 20.842 15.378 -5.779 1.00 78.94 102 ASN A C 1
ATOM 824 O O . ASN A 1 102 ? 20.666 16.589 -5.890 1.00 78.94 102 ASN A O 1
ATOM 828 N N . LEU A 1 103 ? 20.327 14.682 -4.764 1.00 78.12 103 LEU A N 1
ATOM 829 C CA . LEU A 1 103 ? 19.523 15.289 -3.703 1.00 78.12 103 LEU A CA 1
ATOM 830 C C . LEU A 1 103 ? 20.402 15.906 -2.599 1.00 78.12 103 LEU A C 1
ATOM 832 O O . LEU A 1 103 ? 21.425 15.324 -2.230 1.00 78.12 103 LEU A O 1
ATOM 836 N N . SER A 1 104 ? 19.989 17.047 -2.039 1.00 84.94 104 SER A N 1
ATOM 837 C CA . SER A 1 104 ? 20.680 17.668 -0.900 1.00 84.94 104 SER A CA 1
ATOM 838 C C . SER A 1 104 ? 20.605 16.775 0.352 1.00 84.94 104 SER A C 1
ATOM 840 O O . SER A 1 104 ? 19.591 16.096 0.547 1.00 84.94 104 SER A O 1
ATOM 842 N N . PRO A 1 105 ? 21.619 16.784 1.245 1.00 82.38 105 PRO A N 1
ATOM 843 C CA . PRO A 1 105 ? 21.563 16.061 2.518 1.00 82.38 105 PRO A CA 1
ATOM 84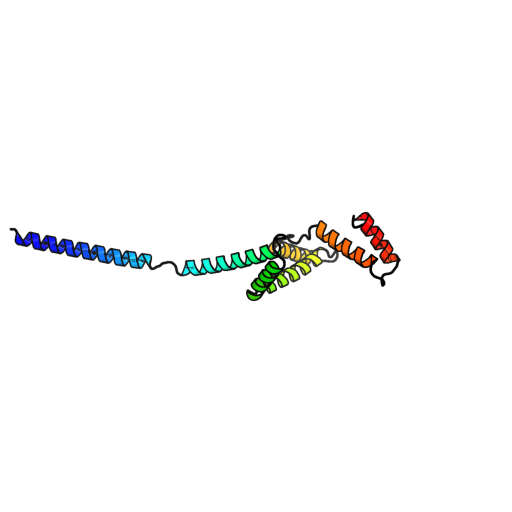4 C C . PRO A 1 105 ? 20.320 16.389 3.360 1.00 82.38 105 PRO A C 1
ATOM 846 O O . PRO A 1 105 ? 19.754 15.502 3.991 1.00 82.38 105 PRO A O 1
ATOM 849 N N . GLU A 1 106 ? 19.864 17.641 3.328 1.00 84.81 106 GLU A N 1
ATOM 850 C CA . GLU A 1 106 ? 18.673 18.091 4.059 1.00 84.81 106 GLU A CA 1
ATOM 851 C C . GLU A 1 106 ? 17.382 17.484 3.487 1.00 84.81 106 GLU A C 1
ATOM 853 O O . GLU A 1 106 ? 16.539 16.980 4.225 1.00 84.81 106 GLU A O 1
ATOM 858 N N . GLU A 1 107 ? 17.257 17.443 2.159 1.00 80.25 107 GLU A N 1
ATOM 859 C CA . GLU A 1 107 ? 16.098 16.855 1.478 1.00 80.25 107 GLU A CA 1
ATOM 860 C C . GLU A 1 107 ? 16.044 15.331 1.642 1.00 80.25 107 GLU A C 1
ATOM 862 O O . GLU A 1 107 ? 14.958 14.746 1.674 1.00 80.25 107 GLU A O 1
ATOM 867 N N . ARG A 1 108 ? 17.212 14.682 1.745 1.00 76.12 108 ARG A N 1
ATOM 868 C CA . ARG A 1 108 ? 17.310 13.255 2.076 1.00 76.12 108 ARG A CA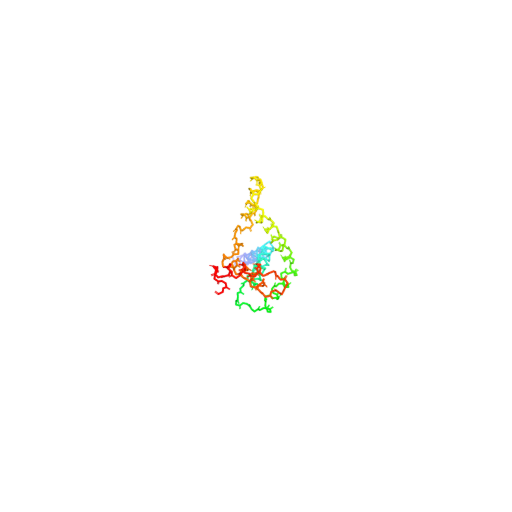 1
ATOM 869 C C . ARG A 1 108 ? 16.826 12.997 3.493 1.00 76.12 108 ARG A C 1
ATOM 871 O O . ARG A 1 108 ? 16.001 12.112 3.682 1.00 76.12 108 ARG A O 1
ATOM 878 N N . TYR A 1 109 ? 17.261 13.811 4.451 1.00 81.31 109 TYR A N 1
ATOM 879 C CA . TYR A 1 109 ? 16.829 13.690 5.840 1.00 81.31 109 TYR A CA 1
ATOM 880 C C . TYR A 1 109 ? 15.313 13.894 5.997 1.00 81.31 109 TYR A C 1
ATOM 882 O O . TYR A 1 109 ? 14.647 13.104 6.662 1.00 81.31 109 TYR A O 1
ATOM 890 N N . GLU A 1 110 ? 14.729 14.894 5.329 1.00 83.69 110 GLU A N 1
ATOM 891 C CA . GLU A 1 110 ? 13.272 15.097 5.332 1.00 83.69 110 GLU A CA 1
ATOM 892 C C . GLU A 1 110 ? 12.529 13.882 4.748 1.00 83.69 110 GLU A C 1
ATOM 894 O O . GLU A 1 110 ? 11.513 13.439 5.291 1.00 83.69 110 GLU A O 1
ATOM 899 N N . ALA A 1 111 ? 13.041 13.321 3.648 1.00 79.69 111 ALA A N 1
ATOM 900 C CA . ALA A 1 111 ? 12.463 12.136 3.030 1.00 79.69 111 ALA A CA 1
ATOM 901 C C . ALA A 1 111 ? 12.560 10.898 3.932 1.00 79.69 111 ALA A C 1
ATOM 903 O O . ALA A 1 111 ? 11.579 10.162 4.039 1.00 79.69 111 ALA A O 1
ATOM 904 N N . GLU A 1 112 ? 13.691 10.696 4.610 1.00 77.19 112 GLU A N 1
ATOM 905 C CA . GLU A 1 112 ? 13.888 9.633 5.603 1.00 77.19 112 GLU A CA 1
ATOM 906 C C . GLU A 1 112 ? 12.880 9.739 6.742 1.00 77.19 112 GLU A C 1
ATOM 908 O O . GLU A 1 112 ? 12.141 8.788 6.994 1.00 77.19 112 GLU A O 1
ATOM 913 N N . GLN A 1 113 ? 12.789 10.912 7.373 1.00 80.25 113 GLN A N 1
ATOM 914 C CA . GLN A 1 113 ? 11.885 11.153 8.497 1.00 80.25 113 GLN A CA 1
ATOM 915 C C . GLN A 1 113 ? 10.418 10.922 8.113 1.00 80.25 113 GLN A C 1
ATOM 917 O O . GLN A 1 113 ? 9.664 10.280 8.847 1.00 80.25 113 GLN A O 1
ATOM 922 N N . TYR A 1 114 ? 10.006 11.390 6.929 1.00 82.50 114 TYR A N 1
ATOM 923 C CA . TYR A 1 114 ? 8.649 11.167 6.435 1.00 82.50 114 TYR A CA 1
ATOM 924 C C . TYR A 1 114 ? 8.350 9.678 6.224 1.00 82.50 114 TYR A C 1
ATOM 926 O O . TYR A 1 114 ? 7.275 9.204 6.603 1.00 82.50 114 TYR A O 1
ATOM 934 N N . LEU A 1 115 ? 9.280 8.937 5.616 1.00 77.12 115 LEU A N 1
ATOM 935 C CA . LEU A 1 115 ? 9.116 7.506 5.367 1.00 77.12 115 LEU A CA 1
ATOM 936 C C . LEU A 1 115 ? 9.072 6.719 6.681 1.00 77.12 115 LEU A C 1
ATOM 938 O O . LEU A 1 115 ? 8.200 5.868 6.826 1.00 77.12 115 LEU A O 1
ATOM 942 N N . GLU A 1 116 ? 9.938 7.033 7.644 1.00 75.25 116 GLU A N 1
ATOM 943 C CA . GLU A 1 116 ? 9.982 6.403 8.968 1.00 75.25 116 GLU A CA 1
ATOM 944 C C . GLU A 1 116 ? 8.660 6.587 9.728 1.00 75.25 116 GLU A C 1
ATOM 946 O O . GLU A 1 116 ? 8.029 5.606 10.132 1.00 75.25 116 GLU A O 1
ATOM 951 N N . GLN A 1 117 ? 8.170 7.827 9.820 1.00 73.00 117 GLN A N 1
ATOM 952 C CA . GLN A 1 117 ? 6.933 8.161 10.530 1.00 73.00 117 GLN A CA 1
ATOM 953 C C . GLN A 1 117 ? 5.680 7.532 9.897 1.00 73.00 117 GLN A C 1
ATOM 955 O O . GLN A 1 117 ? 4.716 7.222 10.596 1.00 73.00 117 GLN A O 1
ATOM 960 N N . ASN A 1 118 ? 5.676 7.329 8.576 1.00 72.50 118 ASN A N 1
ATOM 961 C CA . ASN A 1 118 ? 4.525 6.805 7.833 1.00 72.50 118 ASN A CA 1
ATOM 962 C C . ASN A 1 118 ? 4.614 5.289 7.571 1.00 72.50 118 ASN A C 1
ATOM 964 O O . ASN A 1 118 ? 3.989 4.783 6.638 1.00 72.50 118 ASN A O 1
ATOM 968 N N . GLY A 1 119 ? 5.341 4.559 8.424 1.00 61.97 119 GLY A N 1
ATOM 969 C CA . GLY A 1 119 ? 5.422 3.097 8.387 1.00 61.97 119 GLY A CA 1
ATOM 970 C C . GLY A 1 119 ? 6.552 2.584 7.503 1.00 61.97 119 GLY A C 1
ATOM 971 O O . GLY A 1 119 ? 6.316 1.706 6.670 1.00 61.97 119 GLY A O 1
ATOM 972 N N . GLY A 1 120 ? 7.745 3.159 7.695 1.00 52.44 120 GLY A N 1
ATOM 973 C CA . GLY A 1 120 ? 8.991 2.906 6.968 1.00 52.44 120 GLY A CA 1
ATOM 974 C C . GLY A 1 120 ? 9.085 1.542 6.292 1.00 52.44 120 GLY A C 1
ATOM 975 O O . GLY A 1 120 ? 8.824 0.509 6.899 1.00 52.44 120 GLY A O 1
ATOM 976 N N . LEU A 1 121 ? 9.440 1.559 5.003 1.00 45.09 121 LEU A N 1
ATOM 977 C CA . LEU A 1 121 ? 9.694 0.383 4.161 1.00 45.09 121 LEU A CA 1
ATOM 978 C C . LEU A 1 121 ? 8.644 -0.752 4.226 1.00 45.09 121 LEU A C 1
ATOM 980 O O . LEU A 1 121 ? 8.928 -1.857 3.786 1.00 45.09 121 LEU A O 1
ATOM 984 N N . ARG A 1 122 ? 7.392 -0.539 4.655 1.00 45.16 122 ARG A N 1
ATOM 985 C CA . ARG A 1 122 ? 6.363 -1.590 4.477 1.00 45.16 122 ARG A CA 1
ATOM 986 C C . ARG A 1 122 ? 5.865 -1.718 3.027 1.00 45.16 122 ARG A C 1
ATOM 988 O O . ARG A 1 122 ? 5.177 -2.676 2.696 1.00 45.16 122 ARG A O 1
ATOM 995 N N . PHE A 1 123 ? 6.288 -0.790 2.167 1.00 44.94 123 PHE A N 1
ATOM 996 C CA . PHE A 1 123 ? 6.315 -0.922 0.708 1.00 44.94 123 PHE A CA 1
ATOM 997 C C . PHE A 1 123 ? 7.751 -1.107 0.201 1.00 44.94 123 PHE A C 1
ATOM 999 O O . PHE A 1 123 ? 8.144 -0.506 -0.799 1.00 44.94 123 PHE A O 1
ATOM 1006 N N . VAL A 1 124 ? 8.562 -1.940 0.863 1.00 44.38 124 VAL A N 1
ATOM 1007 C CA . VAL A 1 124 ? 9.467 -2.763 0.058 1.00 44.38 124 VAL A CA 1
ATOM 1008 C C . VAL A 1 124 ? 8.507 -3.541 -0.835 1.00 44.38 124 VAL A C 1
ATOM 1010 O O . VAL A 1 124 ? 7.81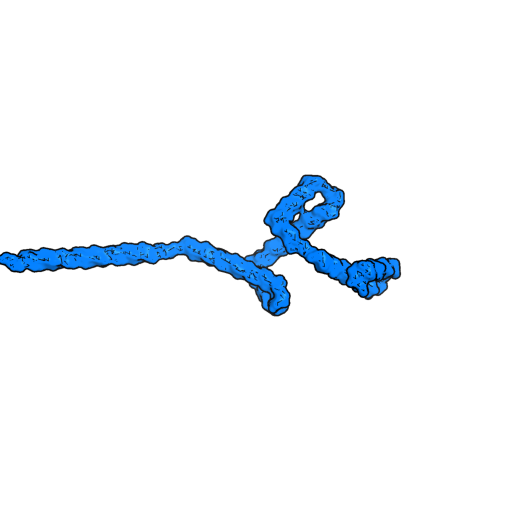9 -4.443 -0.359 1.00 44.38 124 VAL A O 1
ATOM 1013 N N . GLU A 1 125 ? 8.336 -3.117 -2.094 1.00 50.22 125 GLU A N 1
ATOM 1014 C CA . GLU A 1 125 ? 8.015 -4.097 -3.124 1.00 50.22 125 GLU A CA 1
ATOM 1015 C C . GLU A 1 125 ? 9.004 -5.212 -2.847 1.00 50.22 125 GLU A C 1
ATOM 1017 O O . GLU A 1 125 ? 10.204 -4.961 -2.967 1.00 50.22 125 GLU A O 1
ATOM 1022 N N . ASP A 1 126 ? 8.510 -6.349 -2.338 1.00 52.22 126 ASP A N 1
ATOM 1023 C CA . ASP A 1 126 ? 9.316 -7.546 -2.129 1.00 52.22 126 ASP A CA 1
ATOM 1024 C C . ASP A 1 126 ? 10.292 -7.602 -3.302 1.00 52.22 126 ASP A C 1
ATOM 1026 O O . ASP A 1 126 ? 9.876 -7.363 -4.438 1.00 52.22 126 ASP A O 1
ATOM 1030 N N . GLU A 1 127 ? 11.586 -7.762 -3.058 1.00 53.00 127 GLU A N 1
ATOM 1031 C CA . GLU A 1 127 ? 12.596 -7.665 -4.118 1.00 53.00 127 GLU A CA 1
ATOM 1032 C C . GLU A 1 127 ? 12.219 -8.595 -5.294 1.00 53.00 127 GLU A C 1
ATOM 1034 O O . GLU A 1 127 ? 12.393 -8.260 -6.468 1.00 53.00 127 GLU A O 1
ATOM 1039 N N . ALA A 1 128 ? 11.509 -9.685 -4.972 1.00 54.16 128 ALA A N 1
ATOM 1040 C CA . ALA A 1 128 ? 10.795 -10.555 -5.899 1.00 54.16 128 ALA A CA 1
ATOM 1041 C C . ALA A 1 128 ? 9.713 -9.860 -6.763 1.00 54.16 128 ALA A C 1
ATOM 1043 O O . ALA A 1 128 ? 9.650 -10.094 -7.966 1.00 54.16 128 ALA A O 1
ATOM 1044 N N . SER A 1 129 ? 8.861 -9.009 -6.190 1.00 63.97 129 SER A N 1
ATOM 1045 C CA . SER A 1 129 ? 7.844 -8.195 -6.878 1.00 63.97 129 SER A CA 1
ATOM 1046 C C . SER A 1 129 ? 8.460 -7.117 -7.779 1.00 63.97 129 SER A C 1
ATOM 1048 O O . SER A 1 129 ? 7.999 -6.917 -8.907 1.00 63.97 129 SER A O 1
ATOM 1050 N N . HIS A 1 130 ? 9.539 -6.462 -7.334 1.00 69.44 130 HIS A N 1
ATOM 1051 C CA . HIS A 1 130 ? 10.264 -5.498 -8.166 1.00 69.44 130 HIS A CA 1
ATOM 1052 C C . HIS A 1 130 ? 10.891 -6.190 -9.383 1.00 69.44 130 HIS A C 1
ATOM 1054 O O . HIS A 1 130 ? 10.659 -5.793 -10.530 1.00 69.44 130 HIS A O 1
ATOM 1060 N N . GLN A 1 131 ? 11.595 -7.300 -9.144 1.00 75.69 131 GLN A N 1
ATOM 1061 C CA . GLN A 1 131 ? 12.193 -8.105 -10.205 1.00 75.69 131 GLN A CA 1
ATOM 1062 C C . GLN A 1 131 ? 11.131 -8.680 -11.153 1.00 75.69 131 GLN A C 1
ATOM 1064 O O . GLN A 1 131 ? 11.323 -8.693 -12.369 1.00 75.69 131 GLN A O 1
ATOM 1069 N N . TYR A 1 132 ? 9.973 -9.090 -10.630 1.00 77.31 132 TYR A N 1
ATOM 1070 C CA . TYR A 1 132 ? 8.838 -9.554 -11.428 1.00 77.31 132 TYR A CA 1
ATOM 1071 C C . TYR A 1 132 ? 8.310 -8.468 -12.377 1.00 77.31 132 TYR A C 1
ATOM 1073 O O . TYR A 1 132 ? 8.100 -8.726 -13.566 1.00 77.31 132 TYR A O 1
ATOM 1081 N N . ASN A 1 133 ? 8.143 -7.236 -11.890 1.00 75.94 133 ASN A N 1
ATOM 1082 C CA . ASN A 1 133 ? 7.693 -6.109 -12.707 1.00 75.94 133 ASN A CA 1
ATOM 1083 C C . ASN A 1 133 ? 8.718 -5.734 -13.788 1.00 75.94 133 ASN A C 1
ATOM 1085 O O . ASN A 1 133 ? 8.331 -5.490 -14.936 1.00 75.94 133 ASN A O 1
ATOM 1089 N N . ILE A 1 134 ? 10.013 -5.752 -13.458 1.00 81.38 134 ILE A N 1
ATOM 1090 C CA . ILE A 1 134 ? 11.093 -5.530 -14.427 1.00 81.38 134 ILE A CA 1
ATOM 1091 C C . ILE A 1 134 ? 11.074 -6.614 -15.513 1.00 81.38 134 ILE A C 1
ATOM 1093 O O . ILE A 1 134 ? 11.061 -6.295 -16.707 1.00 81.38 134 ILE A O 1
ATOM 1097 N N . ASN A 1 135 ? 11.008 -7.889 -15.122 1.00 86.56 135 ASN A N 1
ATOM 1098 C CA . ASN A 1 135 ? 10.979 -9.015 -16.055 1.00 86.56 135 ASN A CA 1
ATOM 1099 C C . ASN A 1 135 ? 9.768 -8.918 -16.996 1.00 86.56 135 ASN A C 1
ATOM 1101 O O . ASN A 1 135 ? 9.904 -9.068 -18.211 1.00 86.56 135 ASN A O 1
ATOM 1105 N N . ARG A 1 136 ? 8.592 -8.560 -16.471 1.00 86.25 136 ARG A N 1
ATOM 1106 C CA . ARG A 1 136 ? 7.390 -8.322 -17.281 1.00 86.25 136 ARG A CA 1
ATOM 1107 C C . ARG A 1 136 ? 7.577 -7.179 -18.284 1.00 86.25 136 ARG A C 1
ATOM 1109 O O . ARG A 1 136 ? 7.120 -7.289 -19.423 1.00 86.25 136 ARG A O 1
ATOM 1116 N N . GLY A 1 137 ? 8.247 -6.095 -17.893 1.00 88.19 137 GLY A N 1
ATOM 1117 C CA . GLY A 1 137 ? 8.569 -4.977 -18.784 1.00 88.19 137 GLY A CA 1
ATOM 1118 C C . GLY A 1 137 ? 9.465 -5.402 -19.948 1.00 88.19 137 GLY A C 1
ATOM 1119 O O . GLY A 1 137 ? 9.148 -5.138 -21.109 1.00 88.19 137 GLY A O 1
ATOM 1120 N N . TYR A 1 138 ? 10.539 -6.141 -19.667 1.00 91.94 138 TYR A N 1
ATOM 1121 C CA . TYR A 1 138 ? 11.421 -6.662 -20.712 1.00 91.94 138 TYR A CA 1
ATOM 1122 C C . TYR A 1 138 ? 10.731 -7.694 -21.613 1.00 91.94 138 TYR A C 1
ATOM 1124 O O . TYR A 1 138 ? 10.934 -7.668 -22.827 1.00 91.94 138 TYR A O 1
ATOM 1132 N N . GLN A 1 139 ? 9.851 -8.540 -21.072 1.00 89.50 139 GLN A N 1
ATOM 1133 C CA . GLN A 1 139 ? 9.018 -9.442 -21.877 1.00 89.50 139 GLN A CA 1
ATOM 1134 C C . GLN A 1 139 ? 8.066 -8.670 -22.804 1.00 89.50 139 GLN A C 1
ATOM 1136 O O . GLN A 1 139 ? 7.882 -9.053 -23.961 1.00 89.50 139 GLN A O 1
ATOM 1141 N N . ALA A 1 140 ? 7.498 -7.552 -22.344 1.00 92.88 140 ALA A N 1
ATOM 1142 C CA . ALA A 1 140 ? 6.684 -6.683 -23.190 1.00 92.88 140 ALA A CA 1
ATOM 1143 C C . ALA A 1 140 ? 7.507 -6.066 -24.334 1.00 92.88 140 ALA A C 1
ATOM 1145 O O . ALA A 1 140 ? 7.034 -6.034 -25.471 1.00 92.88 140 ALA A O 1
ATOM 1146 N N . THR A 1 141 ? 8.755 -5.659 -24.073 1.00 91.12 141 THR A N 1
ATOM 1147 C CA . THR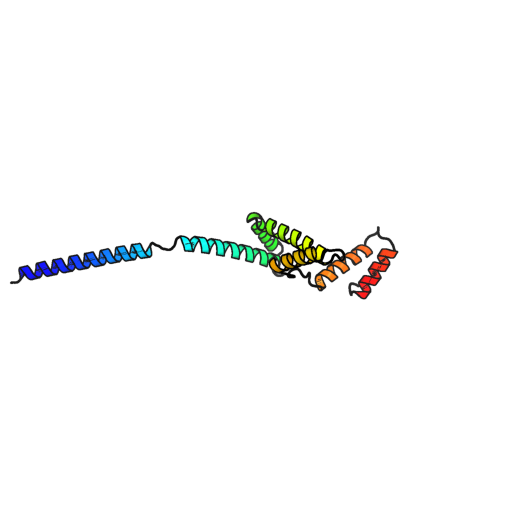 A 1 141 ? 9.693 -5.195 -25.110 1.00 91.12 141 THR A CA 1
ATOM 1148 C C . THR A 1 141 ? 9.925 -6.266 -26.176 1.00 91.12 141 THR A C 1
ATOM 1150 O O . THR A 1 141 ? 9.922 -5.946 -27.361 1.00 91.12 141 THR A O 1
ATOM 1153 N N . LEU A 1 142 ? 10.050 -7.546 -25.804 1.00 90.31 142 LEU A N 1
ATOM 1154 C CA . LEU A 1 142 ? 10.224 -8.624 -26.787 1.00 90.31 142 LEU A CA 1
ATOM 1155 C C . LEU A 1 142 ? 9.041 -8.755 -27.752 1.00 90.31 142 LEU A C 1
ATOM 1157 O O . LEU A 1 142 ? 9.257 -8.990 -28.943 1.00 90.31 142 LEU A O 1
ATOM 1161 N N . ASN A 1 143 ? 7.825 -8.564 -27.240 1.00 90.56 143 ASN A N 1
ATOM 1162 C CA . ASN A 1 143 ? 6.573 -8.726 -27.979 1.00 90.56 143 ASN A CA 1
ATOM 1163 C C . ASN A 1 143 ? 6.118 -7.460 -28.718 1.00 90.56 143 ASN A C 1
ATOM 1165 O O . ASN A 1 143 ? 5.183 -7.516 -29.515 1.00 90.56 143 ASN A O 1
ATOM 1169 N N . ASN A 1 144 ? 6.754 -6.314 -28.471 1.00 91.25 144 ASN A N 1
ATOM 1170 C CA . ASN A 1 144 ? 6.386 -5.067 -29.123 1.00 91.25 144 ASN A CA 1
ATOM 1171 C C . ASN A 1 144 ? 6.927 -5.039 -30.574 1.00 91.25 144 ASN A C 1
ATOM 1173 O O . ASN A 1 144 ? 8.141 -5.145 -30.782 1.00 91.25 144 ASN A O 1
ATOM 1177 N N . PRO A 1 145 ? 6.069 -4.883 -31.603 1.00 91.19 145 PRO A N 1
ATOM 1178 C CA . PRO A 1 145 ? 6.518 -4.811 -32.995 1.00 91.19 145 PRO A CA 1
ATOM 1179 C C . PRO A 1 145 ? 7.279 -3.515 -33.315 1.00 91.19 145 PRO A C 1
ATOM 1181 O O . PRO A 1 145 ? 8.037 -3.481 -34.278 1.00 91.19 145 PRO A O 1
ATOM 1184 N N . ASN A 1 146 ? 7.121 -2.471 -32.495 1.00 93.56 146 ASN A N 1
ATOM 1185 C CA . ASN A 1 146 ? 7.679 -1.137 -32.728 1.00 93.56 146 ASN A CA 1
ATOM 1186 C C . ASN A 1 146 ? 9.024 -0.892 -32.023 1.00 93.56 146 ASN A C 1
ATOM 1188 O O . ASN A 1 146 ? 9.520 0.232 -32.045 1.00 93.56 146 ASN A O 1
ATOM 1192 N N . VAL A 1 147 ? 9.611 -1.898 -31.364 1.00 93.88 147 VAL A N 1
ATOM 1193 C CA . VAL A 1 147 ? 10.935 -1.747 -30.737 1.00 93.88 147 VAL A CA 1
ATOM 1194 C C . VAL A 1 147 ? 12.052 -2.132 -31.700 1.00 93.88 147 VAL A C 1
ATOM 1196 O O . VAL A 1 147 ? 11.887 -3.013 -32.549 1.00 93.88 147 VAL A O 1
ATOM 1199 N N . SER A 1 148 ? 13.209 -1.492 -31.535 1.00 94.88 148 SER A N 1
ATOM 1200 C CA . SER A 1 148 ? 14.406 -1.817 -32.303 1.00 94.88 148 SER A CA 1
ATOM 1201 C C . SER A 1 148 ? 14.921 -3.221 -31.982 1.00 94.88 148 SER A C 1
ATOM 1203 O O . SER A 1 148 ? 14.681 -3.785 -30.909 1.00 94.88 148 SER A O 1
ATOM 1205 N N . GLU A 1 149 ? 15.662 -3.793 -32.925 1.00 91.31 149 GLU A N 1
ATOM 1206 C CA . GLU A 1 149 ? 16.286 -5.103 -32.745 1.00 91.31 149 GLU A CA 1
ATOM 1207 C C . GLU A 1 149 ? 17.330 -5.092 -31.618 1.00 91.31 149 GLU A C 1
ATOM 1209 O O . GLU A 1 149 ? 17.387 -6.022 -30.816 1.00 91.31 149 GLU A O 1
ATOM 1214 N N . GLU A 1 150 ? 18.081 -3.998 -31.486 1.00 90.31 150 GLU A N 1
ATOM 1215 C CA . GLU A 1 150 ? 19.037 -3.783 -30.398 1.00 90.31 150 GLU A CA 1
ATOM 1216 C C . GLU A 1 150 ? 18.357 -3.802 -29.018 1.00 90.31 150 GLU A C 1
ATOM 1218 O O . GLU A 1 150 ? 18.795 -4.526 -28.122 1.00 90.31 150 GLU A O 1
ATOM 1223 N N . ALA A 1 151 ? 17.226 -3.101 -28.864 1.00 88.38 151 ALA A N 1
ATOM 1224 C CA . ALA A 1 151 ? 16.457 -3.100 -27.619 1.00 88.38 151 ALA A CA 1
ATOM 1225 C C . ALA A 1 151 ? 15.898 -4.493 -27.287 1.00 88.38 151 ALA A C 1
ATOM 1227 O O . ALA A 1 151 ? 15.882 -4.906 -26.125 1.00 88.38 151 ALA A O 1
ATOM 1228 N N . ARG A 1 152 ? 15.482 -5.253 -28.309 1.00 92.38 152 ARG A N 1
ATOM 1229 C CA . ARG A 1 152 ? 15.016 -6.637 -28.155 1.00 92.38 152 ARG A CA 1
ATOM 1230 C C . ARG A 1 152 ? 16.149 -7.568 -27.713 1.00 92.38 152 ARG A C 1
ATOM 1232 O O . ARG A 1 152 ? 15.939 -8.400 -26.834 1.00 92.38 152 ARG A O 1
ATOM 1239 N N . ASN A 1 153 ? 17.345 -7.418 -28.278 1.00 92.88 153 ASN A N 1
ATOM 1240 C CA . ASN A 1 153 ? 18.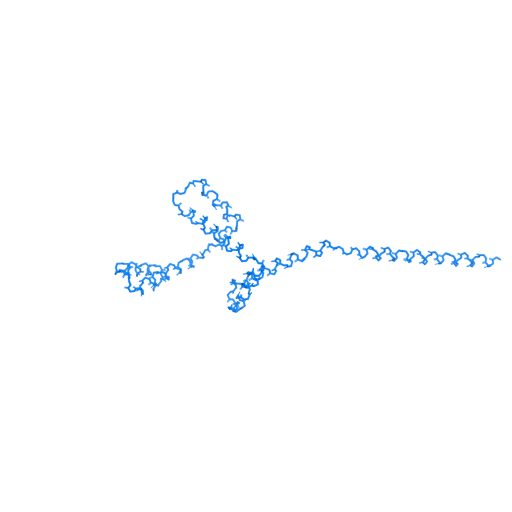519 -8.203 -27.893 1.00 92.88 153 ASN A CA 1
ATOM 1241 C C . ASN A 1 153 ? 18.953 -7.899 -26.456 1.00 92.88 153 ASN A C 1
ATOM 1243 O O . ASN A 1 153 ? 19.182 -8.829 -25.685 1.00 92.88 153 ASN A O 1
ATOM 1247 N N . HIS A 1 154 ? 18.966 -6.624 -26.064 1.00 91.00 154 HIS A N 1
ATOM 1248 C CA . HIS A 1 154 ? 19.230 -6.219 -24.684 1.00 91.00 154 HIS A CA 1
ATOM 1249 C C . HIS A 1 154 ? 18.206 -6.818 -23.706 1.00 91.00 154 HIS A C 1
ATOM 1251 O O . HIS A 1 154 ? 18.583 -7.411 -22.696 1.00 91.00 154 HIS A O 1
ATOM 1257 N N . ALA A 1 155 ? 16.913 -6.757 -24.043 1.00 91.12 155 ALA A N 1
ATOM 1258 C CA . ALA A 1 155 ? 15.850 -7.358 -23.240 1.00 91.12 155 ALA A CA 1
ATOM 1259 C C . ALA A 1 155 ? 16.016 -8.880 -23.069 1.00 91.12 155 ALA A C 1
ATOM 1261 O O . ALA A 1 155 ? 15.800 -9.399 -21.975 1.00 91.12 155 ALA A O 1
ATOM 1262 N N . ARG A 1 156 ? 16.445 -9.603 -24.117 1.00 92.38 156 ARG A N 1
ATOM 1263 C CA . ARG A 1 156 ? 16.739 -11.047 -24.027 1.00 92.38 156 ARG A CA 1
ATOM 1264 C C . ARG A 1 156 ? 17.909 -11.339 -23.095 1.00 92.38 156 ARG A C 1
ATOM 1266 O O . ARG A 1 156 ? 17.805 -12.253 -22.281 1.00 92.38 156 ARG A O 1
ATOM 1273 N N . SER A 1 157 ? 19.005 -10.593 -23.222 1.00 91.19 157 SER A N 1
ATOM 1274 C CA . SER A 1 157 ? 20.188 -10.772 -22.374 1.00 91.19 157 SER A CA 1
ATOM 1275 C C . SER A 1 157 ? 19.848 -10.549 -20.902 1.00 91.19 157 SER A C 1
ATOM 1277 O O . SER A 1 157 ? 20.159 -11.403 -20.077 1.00 91.19 157 SER A O 1
ATOM 1279 N N . TYR A 1 158 ? 19.116 -9.471 -20.599 1.00 90.81 158 TYR A N 1
ATOM 1280 C CA . TYR A 1 158 ? 18.683 -9.155 -19.240 1.00 90.81 158 TYR A CA 1
ATOM 1281 C C . TYR A 1 158 ? 17.814 -10.270 -18.635 1.00 90.81 158 TYR A C 1
ATOM 1283 O O . TYR A 1 158 ? 18.105 -10.763 -17.546 1.00 90.81 158 TYR A O 1
ATOM 1291 N N . LEU A 1 159 ? 16.784 -10.726 -19.363 1.00 90.31 159 LEU A N 1
ATOM 1292 C CA . LEU A 1 159 ? 15.885 -11.789 -18.897 1.00 90.31 159 LEU A CA 1
ATOM 1293 C C . LEU A 1 159 ? 16.610 -13.120 -18.660 1.00 90.31 159 LEU A C 1
ATOM 1295 O O . LEU A 1 159 ? 16.257 -13.839 -17.730 1.00 90.31 159 LEU A O 1
ATOM 1299 N N . LYS A 1 160 ? 17.630 -13.442 -19.464 1.00 89.69 160 LYS A N 1
ATOM 1300 C CA . LYS A 1 160 ? 18.431 -14.663 -19.297 1.00 89.69 160 LYS A CA 1
ATOM 1301 C C . LYS A 1 160 ? 19.308 -14.621 -18.043 1.00 89.69 160 LYS A C 1
ATOM 1303 O O . LYS A 1 160 ? 19.506 -15.648 -17.404 1.00 89.69 160 LYS A O 1
ATOM 1308 N N . GLU A 1 161 ? 19.838 -13.452 -17.705 1.00 88.19 161 GLU A N 1
ATOM 1309 C CA . GLU A 1 161 ? 20.680 -13.255 -16.522 1.00 88.19 161 GLU A CA 1
ATOM 1310 C C . GLU A 1 161 ? 19.855 -13.201 -15.225 1.00 88.19 161 GLU A C 1
ATOM 1312 O O . GLU A 1 161 ? 20.285 -13.726 -14.203 1.00 88.19 161 GLU A O 1
ATOM 1317 N N . HIS A 1 162 ? 18.641 -12.642 -15.280 1.00 83.38 162 HIS A N 1
ATOM 1318 C CA . HIS A 1 162 ? 17.796 -12.375 -14.107 1.00 83.38 162 HIS A CA 1
ATOM 1319 C C . HIS A 1 162 ? 16.608 -13.354 -13.955 1.00 83.38 162 HIS A C 1
ATOM 1321 O O . HIS A 1 162 ? 15.625 -13.050 -13.275 1.00 83.38 162 HIS A O 1
ATOM 1327 N N . GLY A 1 163 ? 16.667 -14.529 -14.599 1.00 73.31 163 GLY A N 1
ATOM 1328 C CA . GLY A 1 163 ? 15.699 -15.624 -14.413 1.00 73.31 163 GLY A CA 1
ATOM 1329 C C . GLY A 1 163 ? 14.288 -15.369 -14.964 1.00 73.31 163 GLY A C 1
ATOM 1330 O O . GLY A 1 163 ? 13.317 -15.927 -14.459 1.00 73.31 163 GLY A O 1
ATOM 1331 N N . GLY A 1 164 ? 14.152 -14.502 -15.970 1.00 63.69 164 GLY A N 1
ATOM 1332 C CA . GLY A 1 164 ? 12.884 -14.168 -16.630 1.00 63.69 164 GLY A CA 1
ATOM 1333 C C . GLY A 1 164 ? 12.596 -14.943 -17.927 1.00 63.69 164 GLY A C 1
ATOM 1334 O O . GLY A 1 164 ? 11.598 -14.637 -18.592 1.00 63.69 164 GLY A O 1
ATOM 1335 N N . LEU A 1 165 ? 13.469 -15.892 -18.293 1.00 54.16 165 LEU A N 1
ATOM 1336 C CA . LEU A 1 165 ? 13.410 -16.774 -19.468 1.00 54.16 165 LEU A CA 1
ATOM 1337 C C . LEU A 1 165 ? 13.752 -18.220 -19.096 1.00 54.16 165 LEU A C 1
ATOM 1339 O O . LEU A 1 165 ? 14.681 -18.404 -18.279 1.00 54.16 165 LEU A O 1
#

Radius of gyration: 35.06 Å; Cα contacts (8 Å, |Δi|>4): 61; chains: 1; bounding box: 72×35×113 Å

Nearest PDB structures (foldseek):
  4rd9-assembly1_A  TM=2.393E-01  e=5.799E+00  Homo sapiens
  3umk-assembly1_A  TM=2.034E-01  e=4.580E+00  Homo sapiens